Protein AF-A0A3S4DD23-F1 (afdb_monomer_lite)

InterPro domains:
  IPR008430 Cytotoxic necrotizing factor, Rho-activating domain [PF05785] (48-162)
  IPR008430 Cytotoxic necrotizing factor, Rho-activating domain [cd16834] (82-165)
  IPR011324 Cytotoxic necrotizing factor-like, catalytic [SSF64438] (2-166)
  IPR037040 Cytotoxic necrotizing factor, Rho-activating domain superfamily [G3DSA:3.60.100.10] (1-182)

Radius of gyration: 16.84 Å; chains: 1; bounding box: 38×51×38 Å

Organism: Serratia odorifera (NCBI:txid618)

Secondary structure (DSSP, 8-state):
-----GGGTTS--EE-S---SEEEEEEEEEEESSS-EEEEEEEEE--TTEEEEEGGG-EES---TTSSSSTTGGG----TT-EEEEEPPBTTEEEEEEEEGGG-BTTB-EEEE--S-SS-EEEEEEETTEEEEEEEE--TT--SS--TTTHHHHHHHHHHHHHHT------PPPSGGGGT--

Structure (mmCIF, N/CA/C/O backbone):
data_AF-A0A3S4DD23-F1
#
_entry.id   AF-A0A3S4DD23-F1
#
loop_
_atom_site.group_PDB
_atom_site.id
_atom_site.type_symbol
_atom_site.label_atom_id
_atom_site.label_alt_id
_atom_site.label_comp_id
_atom_site.label_asym_id
_atom_site.label_entity_id
_atom_site.label_seq_id
_atom_site.pdbx_PDB_ins_code
_atom_site.Cartn_x
_atom_site.Cartn_y
_atom_site.Cartn_z
_atom_site.occupancy
_atom_site.B_iso_or_equiv
_atom_site.auth_seq_id
_atom_site.auth_comp_id
_atom_site.auth_asym_id
_atom_site.auth_atom_id
_atom_site.pdbx_PDB_model_num
ATOM 1 N N . MET A 1 1 ? -17.496 1.274 13.724 1.00 62.09 1 MET A N 1
ATOM 2 C CA . MET A 1 1 ? -17.554 1.842 12.353 1.00 62.09 1 MET A CA 1
ATOM 3 C C . MET A 1 1 ? -18.282 0.855 11.444 1.00 62.09 1 MET A C 1
ATOM 5 O O . MET A 1 1 ? -18.194 -0.333 11.705 1.00 62.09 1 MET A O 1
ATOM 9 N N . SER A 1 2 ? -19.030 1.317 10.438 1.00 74.88 2 SER A N 1
ATOM 10 C CA . SER A 1 2 ? -19.977 0.500 9.647 1.00 74.88 2 SER A CA 1
ATOM 11 C C . SER A 1 2 ? -19.381 -0.222 8.425 1.00 74.88 2 SER A C 1
ATOM 13 O O . SER A 1 2 ? -20.129 -0.818 7.660 1.00 74.88 2 SER A O 1
ATOM 15 N N . GLY A 1 3 ? -18.061 -0.157 8.204 1.00 79.25 3 GLY A N 1
ATOM 16 C CA . GLY A 1 3 ? -17.410 -0.747 7.020 1.00 79.25 3 GLY A CA 1
ATOM 17 C C . GLY A 1 3 ? -17.719 -0.032 5.695 1.00 79.25 3 GLY A C 1
ATOM 18 O O . GLY A 1 3 ? -17.420 -0.552 4.627 1.00 79.25 3 GLY A O 1
ATOM 19 N N . ILE A 1 4 ? -18.327 1.157 5.748 1.00 86.62 4 ILE A N 1
ATOM 20 C CA . ILE A 1 4 ? -18.733 1.922 4.566 1.00 86.62 4 ILE A CA 1
ATOM 21 C C . ILE A 1 4 ? -17.561 2.782 4.069 1.00 86.62 4 ILE A C 1
ATOM 23 O O . ILE A 1 4 ? -17.009 3.576 4.828 1.00 86.6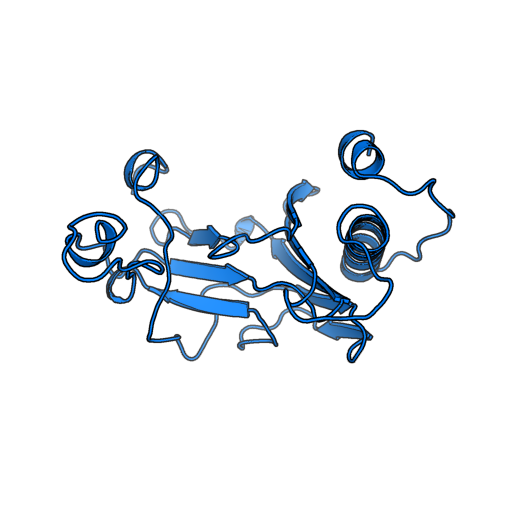2 4 ILE A O 1
ATOM 27 N N . VAL A 1 5 ? -17.228 2.669 2.779 1.00 87.75 5 VAL A N 1
ATOM 28 C CA . VAL A 1 5 ? -16.114 3.402 2.134 1.00 87.75 5 VAL A CA 1
ATOM 29 C C . VAL A 1 5 ? -16.510 4.754 1.531 1.00 87.75 5 VAL A C 1
ATOM 31 O O . VAL A 1 5 ? -15.648 5.527 1.119 1.00 87.75 5 VAL A O 1
ATOM 34 N N . THR A 1 6 ? -17.806 5.081 1.501 1.00 88.88 6 THR A N 1
ATOM 35 C CA . THR A 1 6 ? -18.318 6.343 0.937 1.00 88.88 6 THR A CA 1
ATOM 36 C C . THR A 1 6 ? -17.683 7.620 1.498 1.00 88.88 6 THR A C 1
ATOM 38 O O . THR A 1 6 ? -17.567 8.565 0.716 1.00 88.88 6 THR A O 1
ATOM 41 N N . PRO A 1 7 ? -17.197 7.692 2.759 1.00 87.50 7 PRO A N 1
ATOM 42 C CA . PRO A 1 7 ? -16.491 8.879 3.246 1.00 87.50 7 PRO A CA 1
ATOM 43 C C . PRO A 1 7 ? -15.221 9.242 2.461 1.00 87.50 7 PRO A C 1
ATOM 45 O O . PRO A 1 7 ? -14.780 10.385 2.548 1.00 87.50 7 PRO A O 1
ATOM 48 N N . PHE A 1 8 ? -14.651 8.308 1.690 1.00 89.38 8 PHE A N 1
ATOM 49 C CA . PHE A 1 8 ? -13.417 8.510 0.922 1.00 89.38 8 PHE A CA 1
ATOM 50 C C . PHE A 1 8 ? -13.655 8.744 -0.582 1.00 89.38 8 PHE A C 1
ATOM 52 O O . PHE A 1 8 ? -12.769 9.224 -1.287 1.00 89.38 8 PHE A O 1
ATOM 59 N N . ILE A 1 9 ? -14.852 8.445 -1.100 1.00 90.81 9 ILE A N 1
ATOM 60 C CA . ILE A 1 9 ? -15.133 8.509 -2.543 1.00 90.81 9 ILE A CA 1
ATOM 61 C C . ILE A 1 9 ? -15.192 9.967 -3.021 1.00 90.81 9 ILE A C 1
ATOM 63 O O . ILE A 1 9 ? -15.984 10.773 -2.527 1.00 90.81 9 ILE A O 1
ATOM 67 N N . GLY A 1 10 ? -14.369 10.294 -4.024 1.00 89.50 10 GLY A N 1
ATOM 68 C CA . GLY A 1 10 ? -14.331 11.621 -4.649 1.00 89.50 10 GLY A CA 1
ATOM 69 C C . GLY A 1 10 ? -13.767 12.721 -3.746 1.00 89.50 10 GLY A C 1
ATOM 70 O O . GLY A 1 10 ? -14.091 13.893 -3.941 1.00 89.50 10 GLY A O 1
ATOM 71 N N . LYS A 1 11 ? -12.984 12.353 -2.723 1.00 91.25 11 LYS A N 1
ATOM 72 C CA . LYS A 1 11 ? -12.460 13.278 -1.705 1.00 91.25 11 LYS A CA 1
ATOM 73 C C . LYS A 1 11 ? -10.983 13.642 -1.863 1.00 91.25 11 LYS A C 1
ATOM 75 O O . LYS A 1 11 ? -10.500 14.500 -1.136 1.00 91.25 11 LYS A O 1
ATOM 80 N N . GLY A 1 12 ? -10.322 13.090 -2.874 1.00 90.50 12 GLY A N 1
ATOM 81 C CA . GLY A 1 12 ? -8.905 13.322 -3.133 1.00 90.50 12 GLY A CA 1
ATOM 82 C C . GLY A 1 12 ? -8.030 12.243 -2.506 1.00 90.50 12 GLY A C 1
ATOM 83 O O . GLY A 1 12 ? -8.501 11.144 -2.212 1.00 90.50 12 GLY A O 1
ATOM 84 N N . ILE A 1 13 ? -6.744 12.556 -2.375 1.00 91.38 13 ILE A N 1
ATOM 85 C CA . ILE A 1 13 ? -5.709 11.618 -1.939 1.00 91.38 13 ILE A CA 1
ATOM 86 C C . ILE A 1 13 ? -5.376 11.882 -0.470 1.00 91.38 13 ILE A C 1
ATOM 88 O O . ILE A 1 13 ? -5.167 13.029 -0.064 1.00 91.38 13 ILE A O 1
ATOM 92 N N . ILE A 1 14 ? -5.311 10.800 0.301 1.00 92.06 14 ILE A N 1
ATOM 93 C CA . ILE A 1 14 ? -4.900 10.797 1.706 1.00 92.06 14 ILE A CA 1
ATOM 94 C C . ILE A 1 14 ? -3.376 10.687 1.793 1.00 92.06 14 ILE A C 1
ATOM 96 O O . ILE A 1 14 ? -2.764 9.943 1.026 1.00 92.06 14 ILE A O 1
ATOM 100 N N . SER A 1 15 ? -2.800 11.418 2.741 1.00 90.81 15 SER A N 1
ATOM 101 C CA . SER A 1 15 ? -1.406 11.334 3.180 1.00 90.81 15 SER A CA 1
ATOM 102 C C . SER A 1 15 ? -1.350 11.499 4.703 1.00 90.81 15 SER A C 1
ATOM 104 O O . SER A 1 15 ? -2.381 11.700 5.359 1.00 90.81 15 SER A O 1
ATOM 106 N N . SER A 1 16 ? -0.144 11.453 5.262 1.00 90.38 16 SER A N 1
ATOM 107 C CA . SER A 1 16 ? 0.138 11.932 6.609 1.00 90.38 16 SER A CA 1
ATOM 108 C C . SER A 1 16 ? 1.545 12.516 6.735 1.00 90.38 16 SER A C 1
ATOM 110 O O . SER A 1 16 ? 2.511 11.934 6.246 1.00 90.38 16 SER A O 1
ATOM 112 N N . ALA A 1 17 ? 1.675 13.614 7.482 1.00 80.94 17 ALA A N 1
ATOM 113 C CA . ALA A 1 17 ? 2.962 14.170 7.893 1.00 80.94 17 ALA A CA 1
ATOM 114 C C . ALA A 1 17 ? 3.600 13.392 9.060 1.00 80.94 17 ALA A C 1
ATOM 116 O O . ALA A 1 17 ? 4.788 13.558 9.345 1.00 80.94 17 ALA A O 1
ATOM 117 N N . CYS A 1 18 ? 2.819 12.554 9.750 1.00 80.94 18 CYS A N 1
ATOM 118 C CA . CYS A 1 18 ? 3.237 11.829 10.943 1.00 80.94 18 CYS A CA 1
ATOM 119 C C . CYS A 1 18 ? 3.035 10.330 10.746 1.00 80.94 18 CYS A C 1
ATOM 121 O O . CYS A 1 18 ? 1.951 9.879 10.397 1.00 80.94 18 CYS A O 1
ATOM 123 N N . THR A 1 19 ? 4.062 9.543 11.048 1.00 84.75 19 THR A N 1
ATOM 124 C CA . THR A 1 19 ? 3.960 8.083 11.066 1.00 84.75 19 THR A CA 1
ATOM 125 C C . THR A 1 19 ? 3.975 7.573 12.500 1.00 84.75 19 THR A C 1
ATOM 127 O O . THR A 1 19 ? 4.650 8.120 13.379 1.00 84.75 19 THR A O 1
ATOM 130 N N . ASN A 1 20 ? 3.198 6.525 12.753 1.00 85.94 20 ASN A N 1
ATOM 131 C CA . ASN A 1 20 ? 3.269 5.774 13.994 1.00 85.94 20 ASN A CA 1
ATOM 132 C C . ASN A 1 20 ? 4.619 5.048 14.079 1.00 85.94 20 ASN A C 1
ATOM 134 O O . ASN A 1 20 ? 5.292 4.812 13.080 1.00 85.94 20 ASN A O 1
ATOM 138 N N . LYS A 1 21 ? 5.020 4.671 15.296 1.00 79.56 21 LYS A N 1
ATOM 139 C CA . LYS A 1 21 ? 6.255 3.897 15.505 1.00 79.56 21 LYS A CA 1
ATOM 140 C C . LYS A 1 21 ? 6.111 2.427 15.107 1.00 79.56 21 LYS A C 1
ATOM 142 O O . LYS A 1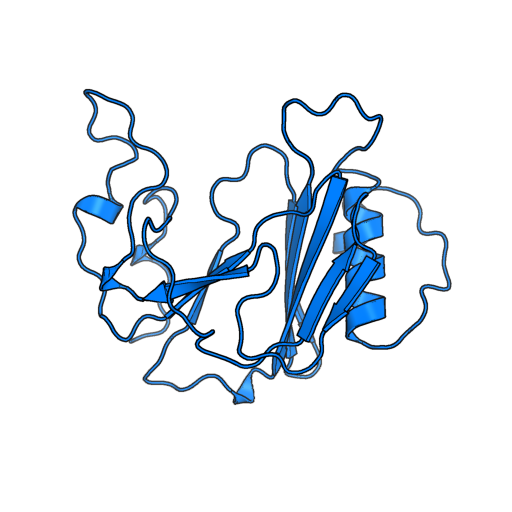 21 ? 7.105 1.789 14.778 1.00 79.56 21 LYS A O 1
ATOM 147 N N . GLU A 1 22 ? 4.893 1.902 15.170 1.00 85.56 22 GLU A N 1
ATOM 148 C CA . GLU A 1 22 ? 4.579 0.493 14.952 1.00 85.56 22 GLU A CA 1
ATOM 149 C C . GLU A 1 22 ? 3.371 0.352 14.031 1.00 85.56 22 GLU A C 1
ATOM 151 O O . GLU A 1 22 ? 2.472 1.198 14.024 1.00 85.56 22 GLU A O 1
ATOM 156 N N . SER A 1 23 ? 3.345 -0.755 13.292 1.00 90.31 23 SER A N 1
ATOM 157 C CA . SER A 1 23 ? 2.222 -1.121 12.441 1.00 90.31 23 SER A CA 1
ATOM 158 C C . SER A 1 23 ? 1.021 -1.589 13.277 1.00 90.31 23 SER A C 1
ATOM 160 O O . SER A 1 23 ? 1.199 -2.327 14.249 1.00 90.31 23 SER A O 1
ATOM 162 N N . PRO A 1 24 ? -0.224 -1.259 12.878 1.00 92.75 24 PRO A N 1
ATOM 163 C CA . PRO A 1 24 ? -1.438 -1.710 13.568 1.00 92.75 24 PRO A CA 1
ATOM 164 C C . PRO A 1 24 ? -1.684 -3.228 13.468 1.00 92.75 24 PRO A C 1
ATOM 166 O O . PRO A 1 24 ? -2.532 -3.766 14.183 1.00 92.75 24 PRO A O 1
ATOM 169 N N . ILE A 1 25 ? -0.970 -3.919 12.575 1.00 94.44 25 ILE A N 1
ATOM 170 C CA . ILE A 1 25 ? -1.044 -5.367 12.338 1.00 94.44 25 ILE A CA 1
ATOM 171 C C . ILE A 1 25 ? 0.350 -5.947 12.087 1.00 94.44 25 ILE A C 1
ATOM 173 O O . ILE A 1 25 ? 1.257 -5.231 11.656 1.00 94.44 25 ILE A O 1
ATOM 177 N N . LYS A 1 26 ? 0.508 -7.260 12.287 1.00 96.00 26 LYS A N 1
ATOM 178 C CA . LYS A 1 26 ? 1.687 -7.977 11.794 1.00 96.00 26 LYS A CA 1
ATOM 179 C C . LYS A 1 26 ? 1.503 -8.348 10.329 1.00 96.00 26 LYS A C 1
ATOM 181 O O . LYS A 1 26 ? 0.413 -8.776 9.934 1.00 96.00 26 LYS A O 1
ATOM 186 N N . TYR A 1 27 ? 2.565 -8.230 9.545 1.00 96.88 27 TYR A N 1
ATOM 187 C CA . TYR A 1 27 ? 2.539 -8.529 8.117 1.00 96.88 27 TYR A CA 1
ATOM 188 C C . TYR A 1 27 ? 3.851 -9.160 7.647 1.00 96.88 27 TYR A C 1
ATOM 190 O O . TYR A 1 27 ? 4.921 -8.925 8.204 1.00 96.88 27 TYR A O 1
ATOM 198 N N . ASP A 1 28 ? 3.757 -9.978 6.607 1.00 97.62 28 ASP A N 1
ATOM 199 C CA . ASP A 1 28 ? 4.894 -10.293 5.756 1.00 97.62 28 ASP A CA 1
ATOM 200 C C . ASP A 1 28 ? 5.116 -9.112 4.810 1.00 97.62 28 ASP A C 1
ATOM 202 O O . ASP A 1 28 ? 4.156 -8.573 4.253 1.00 97.62 28 ASP A O 1
ATOM 206 N N . HIS A 1 29 ? 6.371 -8.745 4.597 1.00 97.88 29 HIS A N 1
ATOM 207 C CA . HIS A 1 29 ? 6.791 -7.676 3.701 1.00 97.88 29 HIS A CA 1
ATOM 208 C C . HIS A 1 29 ? 7.690 -8.251 2.611 1.00 97.88 29 HIS A C 1
ATOM 210 O O . HIS A 1 29 ? 8.553 -9.082 2.890 1.00 97.88 29 HIS A O 1
ATOM 216 N N . VAL A 1 30 ? 7.509 -7.808 1.374 1.00 97.75 30 VAL A N 1
ATOM 217 C CA . VAL A 1 30 ? 8.391 -8.135 0.256 1.00 97.75 30 VAL A CA 1
ATOM 218 C C . VAL A 1 30 ? 8.760 -6.861 -0.480 1.00 97.75 30 VAL A C 1
ATOM 220 O O . VAL A 1 30 ? 7.902 -6.029 -0.766 1.00 97.75 30 VAL A O 1
ATOM 223 N N . ILE A 1 31 ? 10.031 -6.749 -0.836 1.00 97.69 31 ILE A N 1
ATOM 224 C CA . ILE A 1 31 ? 10.523 -5.716 -1.735 1.00 97.69 31 ILE A CA 1
ATOM 225 C C . ILE A 1 31 ? 11.357 -6.387 -2.820 1.00 97.69 31 ILE A C 1
ATOM 227 O O . ILE A 1 31 ? 12.249 -7.188 -2.535 1.00 97.69 31 ILE A O 1
ATOM 231 N N . ILE A 1 32 ? 11.005 -6.098 -4.069 1.00 96.56 32 ILE A N 1
ATOM 232 C CA . ILE A 1 32 ? 11.756 -6.517 -5.251 1.00 96.56 32 ILE A CA 1
ATOM 233 C C . ILE A 1 32 ? 11.887 -5.285 -6.129 1.00 96.56 32 ILE A C 1
ATOM 235 O O . ILE A 1 32 ? 10.958 -4.931 -6.860 1.00 96.56 32 ILE A O 1
ATOM 239 N N . ASP A 1 33 ? 13.025 -4.618 -6.042 1.00 95.00 33 ASP A N 1
ATOM 240 C CA . ASP A 1 33 ? 13.351 -3.460 -6.857 1.00 95.00 33 ASP A CA 1
ATOM 241 C C . ASP A 1 33 ? 14.828 -3.466 -7.263 1.00 95.00 33 ASP A C 1
ATOM 243 O O . ASP A 1 33 ? 15.529 -4.468 -7.115 1.00 95.00 33 ASP A O 1
ATOM 247 N N . LYS A 1 34 ? 15.304 -2.372 -7.859 1.00 91.75 34 LYS A N 1
ATOM 248 C CA . LYS A 1 34 ? 16.677 -2.317 -8.375 1.00 91.75 34 LYS A CA 1
ATOM 249 C C . LYS A 1 34 ? 17.758 -2.351 -7.278 1.00 91.75 34 LYS A C 1
ATOM 251 O O . LYS A 1 34 ? 18.922 -2.574 -7.597 1.00 91.75 34 LYS A O 1
ATOM 256 N N . GLU A 1 35 ? 17.397 -2.062 -6.028 1.00 93.12 35 GLU A N 1
ATOM 257 C CA . GLU A 1 35 ? 18.301 -1.949 -4.874 1.00 93.12 35 GLU A CA 1
ATOM 258 C C . GLU A 1 35 ? 18.093 -3.087 -3.863 1.00 93.12 35 GLU A C 1
ATOM 260 O O . GLU A 1 35 ? 19.021 -3.440 -3.135 1.00 93.12 35 GLU A O 1
ATOM 265 N N . HIS A 1 36 ? 16.904 -3.688 -3.838 1.00 95.00 36 HIS A N 1
ATOM 266 C CA . HIS A 1 36 ? 16.490 -4.641 -2.820 1.00 95.00 36 HIS A CA 1
ATOM 267 C C . HIS A 1 36 ? 15.836 -5.873 -3.437 1.00 95.00 36 HIS A C 1
ATOM 269 O O . HIS A 1 36 ? 15.019 -5.785 -4.351 1.00 95.00 36 HIS A O 1
ATOM 275 N N . ASP A 1 37 ? 16.140 -7.035 -2.862 1.00 96.19 37 ASP A N 1
ATOM 276 C CA . ASP A 1 37 ? 15.443 -8.274 -3.180 1.00 96.19 37 ASP A CA 1
ATOM 277 C C . ASP A 1 37 ? 15.268 -9.136 -1.924 1.00 96.19 37 ASP A C 1
ATOM 279 O O . ASP A 1 37 ? 16.061 -10.038 -1.642 1.00 96.19 37 ASP A O 1
ATOM 283 N N . SER A 1 38 ? 14.253 -8.831 -1.115 1.00 95.38 38 SER A N 1
ATOM 284 C CA . SER A 1 38 ? 14.105 -9.421 0.218 1.00 95.38 38 SER A CA 1
ATOM 285 C C . SER A 1 38 ? 12.655 -9.676 0.621 1.00 95.38 38 SER A C 1
ATOM 287 O O . SER A 1 38 ? 11.699 -9.159 0.040 1.00 95.38 38 SER A O 1
ATOM 289 N N . VAL A 1 39 ? 12.504 -10.538 1.628 1.00 96.38 39 VAL A N 1
ATOM 290 C CA . VAL A 1 39 ? 11.233 -10.822 2.290 1.00 96.38 39 VAL A CA 1
ATOM 291 C C . VAL A 1 39 ? 11.452 -10.820 3.803 1.00 96.38 39 VAL A C 1
ATOM 293 O O . VAL A 1 39 ? 12.313 -11.546 4.302 1.00 96.38 39 VAL A O 1
ATOM 296 N N . SER A 1 40 ? 10.666 -10.025 4.523 1.00 95.81 40 SER A N 1
ATOM 297 C CA . SER A 1 40 ? 10.569 -10.045 5.987 1.00 95.81 40 SER A CA 1
ATOM 298 C C . SER A 1 40 ? 9.274 -10.749 6.382 1.00 95.81 40 SER A C 1
ATOM 300 O O . SER A 1 40 ? 8.249 -10.595 5.717 1.00 95.81 40 SER A O 1
ATOM 302 N N . ARG A 1 41 ? 9.303 -11.546 7.452 1.00 95.12 41 ARG A N 1
ATOM 303 C CA . ARG A 1 41 ? 8.151 -12.339 7.907 1.00 95.12 41 ARG A CA 1
ATOM 304 C C . ARG A 1 41 ? 7.634 -11.838 9.240 1.00 95.12 41 ARG A C 1
ATOM 306 O O . ARG A 1 41 ? 8.436 -11.538 10.119 1.00 95.12 41 ARG A O 1
ATOM 313 N N . GLU A 1 42 ? 6.310 -11.791 9.372 1.00 92.00 42 GLU A N 1
ATOM 314 C CA . GLU A 1 42 ? 5.602 -11.450 10.615 1.00 92.00 42 GLU A CA 1
ATOM 315 C C . GLU A 1 42 ? 6.122 -10.188 11.337 1.00 92.00 42 GLU A C 1
ATOM 317 O O . GLU A 1 42 ? 6.141 -10.119 12.571 1.00 92.00 42 GLU A O 1
ATOM 322 N N . THR A 1 43 ? 6.535 -9.172 10.578 1.00 90.75 43 THR A N 1
ATOM 323 C CA . THR A 1 43 ? 7.047 -7.921 11.139 1.00 90.75 43 THR A CA 1
ATOM 324 C C . THR A 1 43 ? 5.915 -7.076 11.728 1.00 90.75 43 THR A C 1
ATOM 326 O O . THR A 1 43 ? 4.791 -7.062 11.220 1.00 90.75 43 THR A O 1
ATOM 329 N N . SER A 1 44 ? 6.207 -6.374 12.822 1.00 85.62 44 SER A N 1
ATOM 330 C CA . SER A 1 44 ? 5.342 -5.342 13.417 1.00 85.62 44 SER A CA 1
ATOM 331 C C . SER A 1 44 ? 5.952 -3.941 13.336 1.00 85.62 44 SER A C 1
ATOM 333 O O . SER A 1 44 ? 5.309 -2.966 13.727 1.00 85.62 44 SER A O 1
ATOM 335 N N . VAL A 1 45 ? 7.188 -3.833 12.845 1.00 87.19 45 VAL A N 1
ATOM 336 C CA . VAL A 1 45 ? 7.878 -2.556 12.652 1.00 87.19 45 VAL A CA 1
ATOM 337 C C . VAL A 1 45 ? 7.665 -2.046 11.230 1.00 87.19 45 VAL A C 1
ATOM 339 O O . VAL A 1 45 ? 7.241 -2.786 10.339 1.00 87.19 45 VAL A O 1
ATOM 342 N N . HIS A 1 46 ? 7.927 -0.760 11.026 1.00 84.69 46 HIS A N 1
ATOM 343 C CA . HIS A 1 46 ? 7.879 -0.159 9.701 1.00 84.69 46 HIS A CA 1
ATOM 344 C C . HIS A 1 46 ? 9.019 -0.675 8.830 1.00 84.69 46 HIS A C 1
ATOM 346 O O . HIS A 1 46 ? 10.190 -0.428 9.113 1.00 84.69 46 HIS A O 1
ATOM 352 N N . GLU A 1 47 ? 8.649 -1.396 7.777 1.00 91.94 47 GLU A N 1
ATOM 353 C CA . GLU A 1 47 ? 9.550 -1.787 6.702 1.00 91.94 47 GLU A CA 1
ATOM 354 C C . GLU A 1 47 ? 9.596 -0.697 5.627 1.00 91.94 47 GLU A C 1
ATOM 356 O O . GLU A 1 47 ? 8.753 0.205 5.575 1.00 91.94 47 GLU A O 1
ATOM 361 N N . HIS A 1 48 ? 10.607 -0.769 4.764 1.00 92.06 48 HIS A N 1
ATOM 362 C CA . HIS A 1 48 ? 10.799 0.204 3.694 1.00 92.06 48 HIS A CA 1
ATOM 363 C C . HIS A 1 48 ? 9.527 0.384 2.847 1.00 92.06 48 HIS A C 1
ATOM 365 O O . HIS A 1 48 ? 8.965 -0.582 2.343 1.00 92.06 48 HIS A O 1
ATOM 371 N N . GLY A 1 49 ? 9.086 1.635 2.681 1.00 93.19 49 GLY A N 1
ATOM 372 C CA . GLY A 1 49 ? 7.911 1.985 1.879 1.00 93.19 49 GLY A CA 1
ATOM 373 C C . GLY A 1 49 ? 6.567 1.516 2.446 1.00 93.19 49 GLY A C 1
ATOM 374 O O . GLY A 1 49 ? 5.575 1.551 1.721 1.00 93.19 49 GLY A O 1
ATOM 375 N N . VAL A 1 50 ? 6.507 1.110 3.720 1.00 95.06 50 VAL A N 1
ATOM 376 C CA . VAL A 1 50 ? 5.254 0.826 4.434 1.00 95.06 50 VAL A CA 1
ATOM 377 C C . VAL A 1 50 ? 5.115 1.777 5.616 1.00 95.06 50 VAL A C 1
ATOM 379 O O . VAL A 1 50 ? 5.826 1.674 6.618 1.00 95.06 50 VAL A O 1
ATOM 382 N N . TYR A 1 51 ? 4.146 2.679 5.531 1.00 94.69 51 TYR A N 1
ATOM 383 C CA . TYR A 1 51 ? 3.869 3.680 6.556 1.00 94.69 51 TYR A CA 1
ATOM 384 C C . TYR A 1 51 ? 2.552 3.361 7.250 1.00 94.69 51 TYR A C 1
ATOM 386 O O . TYR A 1 51 ? 1.634 2.828 6.631 1.00 94.69 51 TYR A O 1
ATOM 394 N N . SER A 1 52 ? 2.437 3.688 8.535 1.00 94.88 52 SER A N 1
ATOM 395 C CA . SER A 1 52 ? 1.148 3.631 9.220 1.00 94.88 52 SER A CA 1
ATOM 396 C C . SER A 1 52 ? 0.911 4.861 10.063 1.00 94.88 52 SER A C 1
ATOM 398 O O . SER A 1 52 ? 1.852 5.496 10.536 1.00 94.88 52 SER A O 1
ATOM 400 N N . TYR A 1 53 ? -0.357 5.193 10.230 1.00 95.00 53 TYR A N 1
ATOM 401 C CA . TYR A 1 53 ? -0.820 6.320 11.022 1.00 95.00 53 TYR A CA 1
ATOM 402 C C . TYR A 1 53 ? -2.271 6.091 11.434 1.00 95.00 53 TYR A C 1
ATOM 404 O O . TYR A 1 53 ? -2.909 5.114 11.030 1.00 95.00 53 TYR A O 1
ATOM 412 N N . ASN A 1 54 ? -2.783 6.961 12.297 1.00 94.25 54 ASN A N 1
ATOM 413 C CA . ASN A 1 54 ? -4.171 6.910 12.733 1.00 94.25 54 ASN A CA 1
ATOM 414 C C . ASN A 1 54 ? -5.014 8.008 12.066 1.00 94.25 54 ASN A C 1
ATOM 416 O O . ASN A 1 54 ? -4.494 8.902 11.396 1.00 94.25 54 ASN A O 1
ATOM 420 N N . GLY A 1 55 ? -6.329 7.955 12.277 1.00 93.50 55 GLY A N 1
ATOM 421 C CA . GLY A 1 55 ? -7.269 8.899 11.682 1.00 93.50 55 GLY A CA 1
ATOM 422 C C . GLY A 1 55 ? -6.999 10.365 12.035 1.00 93.50 55 GLY A C 1
ATOM 423 O O . GLY A 1 55 ? -7.238 11.239 11.206 1.00 93.50 55 GLY A O 1
ATOM 424 N N . LEU A 1 56 ? -6.445 10.657 13.216 1.00 93.06 56 LEU A N 1
ATOM 425 C CA . LEU A 1 56 ? -6.128 12.036 13.611 1.00 93.06 56 LEU A CA 1
ATOM 426 C C . LEU A 1 56 ? -4.997 12.642 12.775 1.00 93.06 56 LEU A C 1
ATOM 428 O O . LEU A 1 56 ? -4.864 13.860 12.729 1.00 93.06 56 LEU A O 1
ATOM 432 N N . SER A 1 57 ? -4.176 11.805 12.139 1.00 94.00 57 SER A N 1
ATOM 433 C CA . SER A 1 57 ? -3.043 12.230 11.315 1.00 94.00 57 SER A CA 1
ATOM 434 C C . SER A 1 57 ? -3.352 12.235 9.814 1.00 94.00 57 SER A C 1
ATOM 436 O O . SER A 1 57 ? -2.454 12.515 9.025 1.00 94.00 57 SER A O 1
ATOM 438 N N . ILE A 1 58 ? -4.589 11.927 9.406 1.00 93.94 58 ILE A N 1
ATOM 439 C CA . ILE A 1 58 ? -4.996 11.971 7.997 1.00 93.94 58 ILE A CA 1
ATOM 440 C C . ILE A 1 58 ? -5.002 13.419 7.503 1.00 93.94 58 ILE A C 1
ATOM 442 O O . ILE A 1 58 ? -5.717 14.269 8.033 1.00 93.94 58 ILE A O 1
ATOM 446 N N . GLU A 1 59 ? -4.278 13.659 6.417 1.00 92.56 59 GLU A N 1
ATOM 447 C CA . GLU A 1 59 ? -4.234 14.937 5.715 1.00 92.56 59 GLU A CA 1
ATOM 448 C C . GLU A 1 59 ? -4.410 14.744 4.202 1.00 92.56 59 GLU A C 1
ATOM 450 O O . GLU A 1 59 ? -4.507 13.628 3.686 1.00 92.56 59 GLU A O 1
ATOM 455 N N . SER A 1 60 ? -4.502 15.856 3.477 1.00 91.62 60 SER A N 1
ATOM 456 C CA . SER A 1 60 ? -4.587 15.855 2.014 1.00 91.62 60 SER A CA 1
ATOM 457 C C . SER A 1 60 ? -3.194 15.835 1.395 1.00 91.62 60 SER A C 1
ATOM 459 O O . SER A 1 60 ? -2.396 16.722 1.689 1.00 91.62 60 SER A O 1
ATOM 461 N N . ALA A 1 61 ? -2.928 14.889 0.491 1.00 87.88 61 ALA A N 1
ATOM 462 C CA . ALA A 1 61 ? -1.647 14.817 -0.223 1.00 87.88 61 ALA A CA 1
ATOM 463 C C . ALA A 1 61 ? -1.463 15.964 -1.232 1.00 87.88 61 ALA A C 1
ATOM 465 O O . ALA A 1 61 ? -0.348 16.405 -1.499 1.00 87.88 61 ALA A O 1
ATOM 466 N N . GLU A 1 62 ? -2.565 16.451 -1.804 1.00 77.62 62 GLU A N 1
ATOM 467 C CA . GLU A 1 62 ? -2.558 17.516 -2.801 1.00 77.62 62 GLU A CA 1
ATOM 468 C C . GLU A 1 62 ? -3.175 18.784 -2.216 1.00 77.62 62 GLU A C 1
ATOM 470 O O . GLU A 1 62 ? -4.359 18.829 -1.876 1.00 77.62 62 GLU A O 1
ATOM 475 N N . ILE A 1 63 ? -2.375 19.845 -2.135 1.00 69.75 63 ILE A N 1
ATOM 476 C CA . ILE A 1 63 ? -2.858 21.195 -1.853 1.00 69.75 63 ILE A CA 1
ATOM 477 C C . ILE A 1 63 ? -2.483 22.053 -3.050 1.00 69.75 63 ILE A C 1
ATOM 479 O O . ILE A 1 63 ? -1.305 22.302 -3.290 1.00 69.75 63 ILE A O 1
ATOM 483 N N . ILE A 1 64 ? -3.482 22.520 -3.797 1.00 69.44 64 ILE A N 1
ATOM 484 C CA . ILE A 1 64 ? -3.269 23.515 -4.850 1.00 69.44 64 ILE A CA 1
ATOM 485 C C . ILE A 1 64 ? -3.359 24.898 -4.189 1.00 69.44 64 ILE A C 1
ATOM 487 O O . ILE A 1 64 ? -4.462 25.294 -3.782 1.00 69.44 64 ILE A O 1
ATOM 491 N N . PRO A 1 65 ? -2.244 25.648 -4.062 1.00 68.00 65 PRO A N 1
ATOM 492 C CA . PRO A 1 65 ? -2.244 26.944 -3.392 1.00 68.00 65 PRO A CA 1
ATOM 493 C C . PRO A 1 65 ? -3.284 27.889 -4.001 1.00 68.00 65 PRO A C 1
ATOM 495 O O . PRO A 1 65 ? -3.384 28.024 -5.217 1.00 68.00 65 PRO A O 1
ATOM 498 N N . GLY A 1 66 ? -4.078 28.539 -3.148 1.00 67.44 66 GLY A N 1
ATOM 499 C CA . GLY A 1 66 ? -5.124 29.472 -3.580 1.00 67.44 66 GLY A CA 1
ATOM 500 C C . GLY A 1 66 ? -6.448 28.830 -4.015 1.00 67.44 66 GLY A C 1
ATOM 501 O O . GLY A 1 66 ? -7.373 29.567 -4.350 1.00 67.44 66 GLY A O 1
ATOM 502 N N . THR A 1 67 ? -6.596 27.498 -3.966 1.00 66.56 67 THR A N 1
ATOM 503 C CA . THR A 1 67 ? -7.878 26.824 -4.250 1.00 66.56 67 THR A CA 1
ATOM 504 C C . THR A 1 67 ? -8.307 25.892 -3.108 1.00 66.56 67 THR A C 1
ATOM 506 O O . THR A 1 67 ? -7.466 25.372 -2.375 1.00 66.56 67 THR A O 1
ATOM 509 N N . PRO A 1 68 ? -9.617 25.636 -2.933 1.00 65.00 68 PRO A N 1
ATOM 510 C CA . PRO A 1 68 ? -10.092 24.616 -2.001 1.00 65.00 68 PRO A CA 1
ATOM 511 C C . PRO A 1 68 ? -9.944 23.182 -2.542 1.00 65.00 68 PRO A C 1
ATOM 513 O O . PRO A 1 68 ? -10.307 22.249 -1.825 1.00 65.00 68 PRO A O 1
ATOM 516 N N . MET A 1 69 ? -9.471 22.997 -3.782 1.00 71.12 69 MET A N 1
ATOM 517 C CA . MET A 1 69 ? -9.309 21.678 -4.398 1.00 71.12 69 MET A CA 1
ATOM 518 C C . MET A 1 69 ? -8.170 20.895 -3.744 1.00 71.12 69 MET A C 1
ATOM 520 O O . MET A 1 69 ? -7.197 21.474 -3.267 1.00 71.12 69 MET A O 1
ATOM 524 N N . GLY A 1 70 ? -8.341 19.575 -3.664 1.00 77.94 70 GLY A N 1
ATOM 525 C CA . GLY A 1 70 ? -7.418 18.671 -2.971 1.00 77.94 70 GLY A CA 1
ATOM 526 C C . GLY A 1 70 ? -7.501 18.736 -1.442 1.00 77.94 70 GLY A C 1
ATOM 527 O O . GLY A 1 70 ? -7.250 17.746 -0.783 1.00 77.94 70 GLY A O 1
ATOM 528 N N . ASN A 1 71 ? -7.991 19.833 -0.858 1.00 86.75 71 ASN A N 1
ATOM 529 C CA . ASN A 1 71 ? -7.906 20.124 0.577 1.00 86.75 71 ASN A CA 1
ATOM 530 C C . ASN A 1 71 ? -9.046 19.530 1.446 1.00 86.75 71 ASN A C 1
ATOM 532 O O . ASN A 1 71 ? -9.394 20.099 2.484 1.00 86.75 71 ASN A O 1
ATOM 536 N N . TYR A 1 72 ? -9.724 18.462 1.007 1.00 90.12 72 TYR A N 1
ATOM 537 C CA . TYR A 1 72 ? -10.886 17.928 1.736 1.00 90.12 72 TYR A CA 1
ATOM 538 C C . TYR A 1 72 ? -10.482 17.303 3.071 1.00 90.12 72 TYR A C 1
ATOM 540 O O . TYR A 1 72 ? -11.097 17.609 4.092 1.00 90.12 72 TYR A O 1
ATOM 548 N N . HIS A 1 73 ? -9.452 16.452 3.074 1.00 91.75 73 HIS A N 1
ATOM 549 C CA . HIS A 1 73 ? -9.067 15.672 4.251 1.00 91.75 73 HIS A CA 1
ATOM 550 C C . HIS A 1 73 ? -8.569 16.562 5.396 1.00 91.75 73 HIS A C 1
ATOM 552 O O . HIS A 1 73 ? -8.881 16.277 6.543 1.00 91.75 73 HIS A O 1
ATOM 558 N N . ASN A 1 74 ? -7.962 17.712 5.087 1.00 89.94 74 ASN A N 1
ATOM 559 C CA . ASN A 1 74 ? -7.527 18.700 6.087 1.00 89.94 74 ASN A CA 1
ATOM 560 C C . ASN A 1 74 ? -8.694 19.412 6.795 1.00 89.94 74 ASN A C 1
ATOM 562 O O . ASN A 1 74 ? -8.495 20.100 7.792 1.00 89.94 74 ASN A O 1
ATOM 566 N N . LYS A 1 75 ? -9.915 19.299 6.257 1.00 89.12 75 LYS A N 1
ATOM 567 C CA . LYS A 1 75 ? -11.138 19.899 6.815 1.00 89.12 75 LYS A CA 1
ATOM 568 C C . LYS A 1 75 ? -12.024 18.881 7.528 1.00 89.12 75 LYS A C 1
ATOM 570 O O . LYS A 1 75 ? -13.098 19.249 7.997 1.00 89.12 75 LYS A O 1
ATOM 575 N N . GLN A 1 76 ? -11.623 17.612 7.555 1.00 90.00 76 GLN A N 1
ATOM 576 C CA . GLN A 1 76 ? -12.363 16.544 8.216 1.00 90.00 76 GLN A CA 1
ATOM 577 C C . GLN A 1 76 ? -11.625 16.082 9.466 1.00 90.00 76 GLN A C 1
ATOM 579 O O . GLN A 1 76 ? -10.405 16.160 9.545 1.00 90.00 76 GLN A O 1
ATOM 584 N N . MET A 1 77 ? -12.379 15.550 10.424 1.00 89.12 77 MET A N 1
ATOM 585 C CA . MET A 1 77 ? -11.818 14.798 11.541 1.00 89.12 77 MET A CA 1
ATOM 586 C C . MET A 1 77 ? -12.179 13.330 11.374 1.00 89.12 77 MET A C 1
ATOM 588 O O . MET A 1 77 ? -13.359 12.981 11.284 1.00 89.12 77 MET A O 1
ATOM 592 N N . TYR A 1 78 ? -11.163 12.475 11.353 1.00 91.31 78 TYR A N 1
ATOM 593 C CA . TYR A 1 78 ? -11.341 11.031 11.393 1.00 91.31 78 TYR A CA 1
ATOM 594 C C . TYR A 1 78 ? -11.124 10.535 12.825 1.00 91.31 78 TYR A C 1
ATOM 596 O O . TYR A 1 78 ? -10.371 11.141 13.587 1.00 91.31 78 TYR A O 1
ATOM 604 N N . PRO A 1 79 ? -11.789 9.443 13.226 1.00 91.00 79 PRO A N 1
ATOM 605 C CA . PRO A 1 79 ? -11.622 8.895 14.564 1.00 91.00 79 PRO A CA 1
ATOM 606 C C . PRO A 1 79 ? -10.204 8.346 14.765 1.00 91.00 79 PRO A C 1
ATOM 608 O O . PRO A 1 79 ? -9.665 7.692 13.877 1.00 91.00 79 PRO A O 1
ATOM 611 N N . GLU A 1 80 ? -9.647 8.519 15.965 1.00 91.06 80 GLU A N 1
ATOM 612 C CA . GLU A 1 80 ? -8.339 7.963 16.351 1.00 91.06 80 GLU A CA 1
ATOM 613 C C . GLU A 1 80 ? -8.256 6.445 16.130 1.00 91.06 80 GLU A C 1
ATOM 615 O O . GLU A 1 80 ? -7.230 5.930 15.706 1.00 91.06 80 GLU A O 1
ATOM 620 N N . GLY A 1 81 ? -9.361 5.724 16.337 1.00 91.06 81 GLY A N 1
ATOM 621 C CA . GLY A 1 81 ? -9.422 4.275 16.123 1.00 91.06 81 GLY A CA 1
ATOM 622 C C . GLY A 1 81 ? -9.355 3.823 14.657 1.00 91.06 81 GLY A C 1
ATOM 623 O O . GLY A 1 81 ? -9.325 2.618 14.409 1.00 91.06 81 GLY A O 1
ATOM 624 N N . LEU A 1 82 ? -9.370 4.741 13.682 1.00 92.50 82 LEU A N 1
ATOM 625 C CA . LEU A 1 82 ? -9.105 4.408 12.282 1.00 92.50 82 LEU A CA 1
ATOM 626 C C . LEU A 1 82 ? -7.600 4.232 12.089 1.00 92.50 82 LEU A C 1
ATOM 628 O O . LEU A 1 82 ? -6.855 5.201 12.178 1.00 92.50 82 LEU A O 1
ATOM 632 N N . ASN A 1 83 ? -7.167 3.013 11.786 1.00 94.62 83 ASN A N 1
ATOM 633 C CA . ASN A 1 83 ? -5.778 2.732 11.442 1.00 94.62 83 ASN A CA 1
ATOM 634 C C . ASN A 1 83 ? -5.607 2.825 9.929 1.00 94.62 83 ASN A C 1
ATOM 636 O O . ASN A 1 83 ? -6.483 2.390 9.179 1.00 94.62 83 ASN A O 1
ATOM 640 N N . VAL A 1 84 ? -4.478 3.355 9.480 1.00 95.69 84 VAL A N 1
ATOM 641 C CA . VAL A 1 84 ? -4.152 3.509 8.064 1.00 95.69 84 VAL A CA 1
ATOM 642 C C . VAL A 1 84 ? -2.798 2.871 7.796 1.00 95.69 84 VAL A C 1
ATOM 644 O O . VAL A 1 84 ? -1.872 3.048 8.585 1.00 95.69 84 VAL A O 1
ATOM 647 N N . ILE A 1 85 ? -2.690 2.134 6.693 1.00 96.38 85 ILE A N 1
ATOM 648 C CA . ILE A 1 85 ? -1.422 1.712 6.104 1.00 96.38 85 ILE A CA 1
ATOM 649 C C . ILE A 1 85 ? -1.316 2.315 4.704 1.00 96.38 85 ILE A C 1
ATOM 651 O O . ILE A 1 85 ? -2.185 2.120 3.854 1.00 96.38 85 ILE A O 1
ATOM 655 N N . GLU A 1 86 ? -0.218 3.013 4.463 1.00 95.94 86 GLU A N 1
ATOM 656 C CA . GLU A 1 86 ? 0.169 3.496 3.147 1.00 95.94 86 GLU A CA 1
ATOM 657 C C . GLU A 1 86 ? 1.322 2.645 2.618 1.00 95.94 86 GLU A C 1
ATOM 659 O O . GLU A 1 86 ? 2.284 2.368 3.337 1.00 95.94 86 GLU A O 1
ATOM 664 N N . ILE A 1 87 ? 1.215 2.222 1.361 1.00 95.75 87 ILE A N 1
ATOM 665 C CA . ILE A 1 87 ? 2.224 1.397 0.693 1.00 95.75 87 ILE A CA 1
ATOM 666 C C . ILE A 1 87 ? 2.771 2.196 -0.482 1.00 95.75 87 ILE A C 1
ATOM 668 O O . ILE A 1 87 ? 2.023 2.515 -1.405 1.00 95.75 87 ILE A O 1
ATOM 672 N N . ALA A 1 88 ? 4.063 2.502 -0.467 1.00 95.00 88 ALA A N 1
ATOM 673 C CA . ALA A 1 88 ? 4.771 3.113 -1.586 1.00 95.00 88 ALA A CA 1
ATOM 674 C C . ALA A 1 88 ? 5.143 2.066 -2.647 1.00 95.00 88 ALA A C 1
ATOM 676 O O . ALA A 1 88 ? 5.132 0.866 -2.385 1.00 95.00 88 ALA A O 1
ATOM 677 N N . ASN A 1 89 ? 5.496 2.506 -3.854 1.00 94.44 89 ASN A N 1
ATOM 678 C CA . ASN A 1 89 ? 6.084 1.621 -4.857 1.00 94.44 89 ASN A CA 1
ATOM 679 C C . ASN A 1 89 ? 7.590 1.414 -4.629 1.00 94.44 89 ASN A C 1
ATOM 681 O O . ASN A 1 89 ? 8.267 2.278 -4.077 1.00 94.44 89 ASN A O 1
ATOM 685 N N . GLY A 1 90 ? 8.131 0.306 -5.144 1.00 92.44 90 GLY A N 1
ATOM 686 C CA . GLY A 1 90 ? 9.581 0.089 -5.205 1.00 92.44 90 GLY A CA 1
ATOM 687 C C . GLY A 1 90 ? 10.281 1.006 -6.218 1.00 92.44 90 GLY A C 1
ATOM 688 O O . GLY A 1 90 ? 9.646 1.625 -7.080 1.00 92.44 90 GLY A O 1
ATOM 689 N N . ASN A 1 91 ? 11.610 1.083 -6.155 1.00 93.12 91 ASN A N 1
ATOM 690 C CA . ASN A 1 91 ? 12.421 1.878 -7.080 1.00 93.12 91 ASN A CA 1
ATOM 691 C C . ASN A 1 91 ? 12.734 1.090 -8.369 1.00 93.12 91 ASN A C 1
ATOM 693 O O . ASN A 1 91 ? 13.731 0.370 -8.423 1.00 93.12 91 ASN A O 1
ATOM 697 N N . CYS A 1 92 ? 11.888 1.227 -9.401 1.00 93.69 92 CYS A N 1
ATOM 698 C CA . CYS A 1 92 ? 11.836 0.290 -10.543 1.00 93.69 92 CYS A CA 1
ATOM 699 C C . CYS A 1 92 ? 11.530 -1.128 -10.060 1.00 93.69 92 CYS A C 1
ATOM 701 O O . CYS A 1 92 ? 12.312 -2.060 -10.249 1.00 93.69 92 CYS A O 1
ATOM 703 N N . GLY A 1 93 ? 10.407 -1.271 -9.367 1.00 95.50 93 GLY A N 1
ATOM 704 C CA . GLY A 1 93 ? 10.071 -2.522 -8.716 1.00 95.50 93 GLY A CA 1
ATOM 705 C C . GLY A 1 93 ? 8.760 -2.456 -7.964 1.00 95.50 93 GLY A C 1
ATOM 706 O O . GLY A 1 93 ? 7.912 -1.609 -8.241 1.00 95.50 93 GLY A O 1
ATOM 707 N N . VAL A 1 94 ? 8.602 -3.366 -7.011 1.00 97.69 94 VAL A N 1
ATOM 708 C CA . VAL A 1 94 ? 7.388 -3.562 -6.222 1.00 97.69 94 VAL A CA 1
ATOM 709 C C . VAL A 1 94 ? 7.712 -3.631 -4.738 1.00 97.69 94 VAL A C 1
ATOM 711 O O . VAL A 1 94 ? 8.714 -4.221 -4.330 1.00 97.69 94 VAL A O 1
ATOM 714 N N . ILE A 1 95 ? 6.805 -3.078 -3.945 1.00 98.06 95 ILE A N 1
ATOM 715 C CA . ILE A 1 95 ? 6.684 -3.356 -2.518 1.00 98.06 95 ILE A CA 1
ATOM 716 C C . ILE A 1 95 ? 5.348 -4.055 -2.314 1.00 98.06 95 ILE A C 1
ATOM 718 O O . ILE A 1 95 ? 4.344 -3.701 -2.939 1.00 98.06 95 ILE A O 1
ATOM 722 N N . GLY A 1 96 ? 5.337 -5.082 -1.476 1.00 97.94 96 GLY A N 1
ATOM 723 C CA . GLY A 1 96 ? 4.138 -5.839 -1.175 1.00 97.94 96 GLY A CA 1
ATOM 724 C C . GLY A 1 96 ? 4.035 -6.204 0.292 1.00 97.94 96 GLY A C 1
ATOM 725 O O . GLY A 1 96 ? 5.038 -6.432 0.967 1.00 97.94 96 GLY A O 1
ATOM 726 N N . ILE A 1 97 ? 2.799 -6.306 0.765 1.00 98.00 97 ILE A N 1
ATOM 727 C CA . ILE A 1 97 ? 2.489 -6.824 2.092 1.00 98.00 97 ILE A CA 1
ATOM 728 C C . ILE A 1 97 ? 1.495 -7.975 1.998 1.00 98.00 97 ILE A C 1
ATOM 730 O O . ILE A 1 97 ? 0.647 -8.019 1.102 1.00 98.00 97 ILE A O 1
ATOM 734 N N . ARG A 1 98 ? 1.575 -8.887 2.966 1.00 97.88 98 ARG A N 1
ATOM 735 C CA . ARG A 1 98 ? 0.586 -9.941 3.196 1.00 97.88 98 ARG A CA 1
ATOM 736 C C . ARG A 1 98 ? 0.288 -10.055 4.680 1.00 97.88 98 ARG A C 1
ATOM 738 O O . ARG A 1 98 ? 1.206 -10.109 5.490 1.00 97.88 98 ARG A O 1
ATOM 745 N N . PHE A 1 99 ? -0.981 -10.184 5.043 1.00 97.38 99 PHE A N 1
ATOM 746 C CA . PHE A 1 99 ? -1.362 -10.477 6.424 1.00 97.38 99 PHE A CA 1
ATOM 747 C C . PHE A 1 99 ? -2.639 -11.310 6.499 1.00 97.38 99 PHE A C 1
ATOM 749 O O . PHE A 1 99 ? -3.482 -11.266 5.606 1.00 97.38 99 PHE A O 1
ATOM 756 N N . HIS A 1 100 ? -2.793 -12.066 7.585 1.00 97.00 100 HIS A N 1
ATOM 757 C CA . HIS A 1 100 ? -3.996 -12.861 7.826 1.00 97.00 100 HIS A CA 1
ATOM 758 C C . HIS A 1 100 ? -5.175 -11.975 8.261 1.00 97.00 100 HIS A C 1
ATOM 760 O O . HIS A 1 100 ? -5.051 -11.215 9.228 1.00 97.00 100 HIS A O 1
ATOM 766 N N . LEU A 1 101 ? -6.331 -12.106 7.603 1.00 95.94 101 LEU A N 1
ATOM 767 C CA . LEU A 1 101 ? -7.538 -11.300 7.844 1.00 95.94 101 LEU A CA 1
ATOM 768 C C . LEU A 1 101 ? -8.095 -11.466 9.263 1.00 95.94 101 LEU A C 1
ATOM 770 O O . LEU A 1 101 ? -8.669 -10.528 9.808 1.00 95.94 101 LEU A O 1
ATOM 774 N N . GLY A 1 102 ? -7.857 -12.615 9.903 1.00 95.50 102 GLY A N 1
ATOM 775 C CA . GLY A 1 102 ? -8.225 -12.858 11.305 1.00 95.50 102 GLY A CA 1
ATOM 776 C C . GLY A 1 102 ? -7.562 -11.922 12.330 1.00 95.50 102 GLY A C 1
ATOM 777 O O . GLY A 1 102 ? -7.962 -11.920 13.490 1.00 95.50 102 GLY A O 1
ATOM 778 N N . GLN A 1 103 ? -6.570 -11.114 11.933 1.00 94.62 103 GLN A N 1
ATOM 779 C CA . GLN A 1 103 ? -6.009 -10.059 12.788 1.00 94.62 103 GLN A CA 1
ATOM 780 C C . GLN A 1 103 ? -6.921 -8.826 12.903 1.00 94.62 103 GLN A C 1
ATOM 782 O O . GLN A 1 103 ? -6.775 -8.042 13.844 1.00 94.62 103 GLN A O 1
ATOM 787 N N . LEU A 1 104 ? -7.847 -8.634 11.957 1.00 92.69 104 LEU A N 1
ATOM 788 C CA . LEU A 1 104 ? -8.728 -7.471 11.923 1.00 92.69 104 LEU A CA 1
ATOM 789 C C . LEU A 1 104 ? -9.775 -7.555 13.038 1.00 92.69 104 LEU A C 1
ATOM 791 O O . LEU A 1 104 ? -10.438 -8.574 13.222 1.00 92.69 104 LEU A O 1
ATOM 795 N N . LYS A 1 105 ? -9.945 -6.455 13.779 1.00 86.75 105 LYS A N 1
ATOM 796 C CA . LYS A 1 105 ? -10.906 -6.356 14.887 1.00 86.75 105 LYS A CA 1
ATOM 797 C C . LYS A 1 105 ? -12.022 -5.386 14.522 1.00 86.75 105 LYS A C 1
ATOM 799 O O . LYS A 1 105 ? -11.752 -4.284 14.055 1.00 86.75 105 LYS A O 1
ATOM 804 N N . SER A 1 106 ? -13.268 -5.739 14.833 1.00 80.75 106 SER A N 1
ATOM 805 C CA . SER A 1 106 ? -14.469 -4.960 14.478 1.00 80.75 106 SER A CA 1
ATOM 806 C C . SER A 1 106 ? -14.457 -3.498 14.953 1.00 80.75 106 SER A C 1
ATOM 808 O O . SER A 1 106 ? -15.093 -2.643 14.338 1.00 80.75 106 SER A O 1
ATOM 810 N N . ASN A 1 107 ? -13.722 -3.196 16.029 1.00 83.69 107 ASN A N 1
ATOM 811 C CA . ASN A 1 107 ? -13.613 -1.844 16.590 1.00 83.69 107 ASN A CA 1
ATOM 812 C C . ASN A 1 107 ? -12.354 -1.079 16.147 1.00 83.69 107 ASN A C 1
ATOM 814 O O . ASN A 1 107 ? -12.269 0.115 16.416 1.00 83.69 107 ASN A O 1
ATOM 818 N N . ASN A 1 108 ? -11.433 -1.731 15.431 1.00 86.38 108 ASN A N 1
ATOM 819 C CA . ASN A 1 108 ? -10.173 -1.153 14.960 1.00 86.38 108 ASN A CA 1
ATOM 820 C C . ASN A 1 108 ? -10.083 -1.324 13.434 1.00 86.38 108 ASN A C 1
ATOM 822 O O . ASN A 1 108 ? -9.381 -2.221 12.959 1.00 86.38 108 ASN A O 1
ATOM 826 N N . PRO A 1 109 ? -10.834 -0.530 12.651 1.00 92.06 109 PRO A N 1
ATOM 827 C CA . PRO A 1 109 ? -10.787 -0.627 11.202 1.00 92.06 109 PRO A CA 1
ATOM 828 C C . PRO A 1 109 ? -9.402 -0.265 10.670 1.00 92.06 109 PRO A C 1
ATOM 830 O O . PRO A 1 109 ? -8.684 0.552 11.255 1.00 92.06 109 PRO A O 1
ATOM 833 N N . LEU A 1 110 ? -9.071 -0.876 9.537 1.00 94.75 110 LEU A N 1
ATOM 834 C CA . LEU A 1 110 ? -7.833 -0.671 8.807 1.00 94.75 110 LEU A CA 1
ATOM 835 C C . LEU A 1 110 ? -8.163 -0.182 7.394 1.00 94.75 110 LEU A C 1
ATOM 837 O O . LEU A 1 110 ? -8.881 -0.856 6.655 1.00 94.75 110 LEU A O 1
ATOM 841 N N . LEU A 1 111 ? -7.645 0.987 7.037 1.00 94.94 111 LEU A N 1
ATOM 842 C CA . LEU A 1 111 ? -7.639 1.533 5.684 1.00 94.94 111 LEU A CA 1
ATOM 843 C C . LEU A 1 111 ? -6.268 1.273 5.057 1.00 94.94 111 LEU A C 1
ATOM 845 O O . LEU A 1 111 ? -5.252 1.474 5.713 1.00 94.94 111 LEU A O 1
ATOM 849 N N . ILE A 1 112 ? -6.233 0.855 3.792 1.00 96.00 112 ILE A N 1
ATOM 850 C CA . ILE A 1 112 ? -4.983 0.645 3.052 1.00 96.00 112 ILE A CA 1
ATOM 851 C C . ILE A 1 112 ? -5.054 1.419 1.735 1.00 96.00 112 ILE A C 1
ATOM 853 O O . ILE A 1 112 ? -6.056 1.316 1.026 1.00 96.00 112 ILE A O 1
ATOM 857 N N . HIS A 1 113 ? -4.017 2.191 1.401 1.00 95.06 113 HIS A N 1
ATOM 858 C CA . HIS A 1 113 ? -3.929 2.922 0.129 1.00 95.06 113 HIS A CA 1
ATOM 859 C C . HIS A 1 113 ? -2.489 3.020 -0.399 1.00 95.06 113 HIS A C 1
ATOM 861 O O . HIS A 1 113 ? -1.525 2.781 0.322 1.00 95.06 113 HIS A O 1
ATOM 867 N N . GLY A 1 114 ? -2.358 3.368 -1.683 1.00 93.44 114 GLY A N 1
ATOM 868 C CA . GLY A 1 114 ? -1.073 3.559 -2.371 1.00 93.44 114 GLY A CA 1
ATOM 869 C C . GLY A 1 114 ? -0.607 5.013 -2.475 1.00 93.44 114 GLY A C 1
ATOM 870 O O . GLY A 1 114 ? 0.278 5.309 -3.267 1.00 93.44 114 GLY A O 1
ATOM 871 N N . GLY A 1 115 ? -1.253 5.934 -1.759 1.00 91.56 115 GLY A N 1
ATOM 872 C CA . GLY A 1 115 ? -0.986 7.372 -1.886 1.00 91.56 115 GLY A CA 1
ATOM 873 C C . GLY A 1 115 ? -1.315 7.927 -3.282 1.00 91.56 115 GLY A C 1
ATOM 874 O O . GLY A 1 115 ? -2.284 7.503 -3.919 1.00 91.56 115 GLY A O 1
ATOM 875 N N . ALA A 1 116 ? -0.532 8.907 -3.742 1.00 89.19 116 ALA A N 1
ATOM 876 C CA . ALA A 1 116 ? -0.710 9.552 -5.043 1.00 89.19 116 ALA A CA 1
ATOM 877 C C . ALA A 1 116 ? -0.148 8.693 -6.188 1.00 89.19 116 ALA A C 1
ATOM 879 O O . ALA A 1 116 ? 1.061 8.478 -6.286 1.00 89.19 116 ALA A O 1
ATOM 880 N N . LEU A 1 117 ? -1.021 8.235 -7.091 1.00 86.88 117 LEU A N 1
ATOM 881 C CA . LEU A 1 117 ? -0.634 7.354 -8.193 1.00 86.88 117 LEU A CA 1
ATOM 882 C C . LEU A 1 117 ? -0.311 8.157 -9.460 1.00 86.88 117 LEU A C 1
ATOM 884 O O . LEU A 1 117 ? -1.195 8.757 -10.067 1.00 86.88 117 LEU A O 1
ATOM 888 N N . SER A 1 118 ? 0.954 8.139 -9.884 1.00 87.00 118 SER A N 1
ATOM 889 C CA . SER A 1 118 ? 1.457 8.892 -11.049 1.00 87.00 118 SER A CA 1
ATOM 890 C C . SER A 1 118 ? 2.102 7.981 -12.104 1.00 87.00 118 SER A C 1
ATOM 892 O O . SER A 1 118 ? 3.214 8.209 -12.568 1.00 87.00 118 SER A O 1
ATOM 894 N N . GLY A 1 119 ? 1.387 6.918 -12.487 1.00 88.12 119 GLY A N 1
ATOM 895 C CA . GLY A 1 119 ? 1.841 5.926 -13.477 1.00 88.12 119 GLY A CA 1
ATOM 896 C C . GLY A 1 119 ? 2.332 4.605 -12.878 1.00 88.12 119 GLY A C 1
ATOM 897 O O . GLY A 1 119 ? 2.659 3.683 -13.620 1.00 88.12 119 GLY A O 1
ATOM 898 N N . CYS A 1 120 ? 2.340 4.493 -11.550 1.00 93.38 120 CYS A N 1
ATOM 899 C CA . CYS A 1 120 ? 2.479 3.237 -10.818 1.00 93.38 120 CYS A CA 1
ATOM 900 C C . CYS A 1 120 ? 1.204 2.371 -10.911 1.00 93.38 120 CYS A C 1
ATOM 902 O O . CYS A 1 120 ? 0.136 2.830 -11.320 1.00 93.38 120 CYS A O 1
ATOM 904 N N . THR A 1 121 ? 1.317 1.096 -10.537 1.00 94.94 121 THR A N 1
ATOM 905 C CA . THR A 1 121 ? 0.207 0.134 -10.468 1.00 94.94 121 THR A CA 1
ATOM 906 C C . THR A 1 121 ? 0.094 -0.411 -9.051 1.00 94.94 121 THR A C 1
ATOM 908 O O . THR A 1 121 ? 1.083 -0.864 -8.477 1.00 94.94 121 THR A O 1
ATOM 911 N N . ILE A 1 122 ? -1.119 -0.403 -8.500 1.00 95.75 122 ILE A N 1
ATOM 912 C CA . ILE A 1 122 ? -1.437 -1.044 -7.224 1.00 95.75 122 ILE A CA 1
ATOM 913 C C . ILE A 1 122 ? -2.414 -2.199 -7.447 1.00 95.75 122 ILE A C 1
ATOM 915 O O . ILE A 1 122 ? -3.363 -2.077 -8.220 1.00 95.75 122 ILE A O 1
ATOM 919 N N . ALA A 1 123 ? -2.179 -3.320 -6.773 1.00 96.06 123 ALA A N 1
ATOM 920 C CA . ALA A 1 123 ? -3.028 -4.500 -6.806 1.00 96.06 123 ALA A CA 1
ATOM 921 C C . ALA A 1 123 ? -3.379 -4.927 -5.379 1.00 96.06 123 ALA A C 1
ATOM 923 O O . ALA A 1 123 ? -2.496 -5.075 -4.535 1.00 96.06 123 ALA A O 1
ATOM 924 N N . PHE A 1 124 ? -4.667 -5.155 -5.130 1.00 96.62 124 PHE A N 1
ATOM 925 C CA . PHE A 1 124 ? -5.183 -5.708 -3.881 1.00 96.62 124 PHE A CA 1
ATOM 926 C C . PHE A 1 124 ? -5.815 -7.067 -4.162 1.00 96.62 124 PHE A C 1
ATOM 928 O O . PHE A 1 124 ? -6.567 -7.203 -5.126 1.00 96.62 124 PHE A O 1
ATOM 935 N N . ALA A 1 125 ? -5.533 -8.063 -3.326 1.00 96.31 125 ALA A N 1
ATOM 936 C CA . ALA A 1 125 ? -6.074 -9.407 -3.490 1.00 96.31 125 ALA A CA 1
ATOM 937 C C . ALA A 1 125 ? -6.359 -10.067 -2.139 1.00 96.31 125 ALA A C 1
ATOM 939 O O . ALA A 1 125 ? -5.749 -9.737 -1.122 1.00 96.31 125 ALA A O 1
ATOM 940 N N . ILE A 1 126 ? -7.277 -11.032 -2.140 1.00 95.94 126 ILE A N 1
ATOM 941 C CA . ILE A 1 126 ? -7.541 -11.911 -1.001 1.00 95.94 126 ILE A CA 1
ATOM 942 C C . ILE A 1 126 ? -7.436 -13.350 -1.491 1.00 95.94 126 ILE A C 1
ATOM 944 O O . ILE A 1 126 ? -8.026 -13.703 -2.511 1.00 95.94 126 ILE A O 1
ATOM 948 N N . LYS A 1 127 ? -6.690 -14.175 -0.758 1.00 93.69 127 LYS A N 1
ATOM 949 C CA . LYS A 1 127 ? -6.563 -15.610 -1.013 1.00 93.69 127 LYS A CA 1
ATOM 950 C C . LYS A 1 127 ? -6.254 -16.333 0.293 1.00 93.69 127 LYS A C 1
ATOM 952 O O . LYS A 1 127 ? -5.403 -15.863 1.043 1.00 93.69 127 LYS A O 1
ATOM 957 N N . ASP A 1 128 ? -6.925 -17.457 0.542 1.00 93.31 128 ASP A N 1
ATOM 958 C CA . ASP A 1 128 ? -6.694 -18.329 1.705 1.00 93.31 128 ASP A CA 1
ATOM 959 C C . ASP A 1 128 ? -6.642 -17.545 3.036 1.00 93.31 128 ASP A C 1
ATOM 961 O O . ASP A 1 128 ? -5.652 -17.586 3.768 1.00 93.31 128 ASP A O 1
ATOM 965 N N . ASP A 1 129 ? -7.679 -16.736 3.293 1.00 96.12 129 ASP A N 1
ATOM 966 C CA . ASP A 1 129 ? -7.817 -15.844 4.462 1.00 96.12 129 ASP A CA 1
ATOM 967 C C . ASP A 1 129 ? -6.682 -14.823 4.663 1.00 96.12 129 ASP A C 1
ATOM 969 O O . ASP A 1 129 ? -6.587 -14.159 5.699 1.00 96.12 129 ASP A O 1
ATOM 973 N N . CY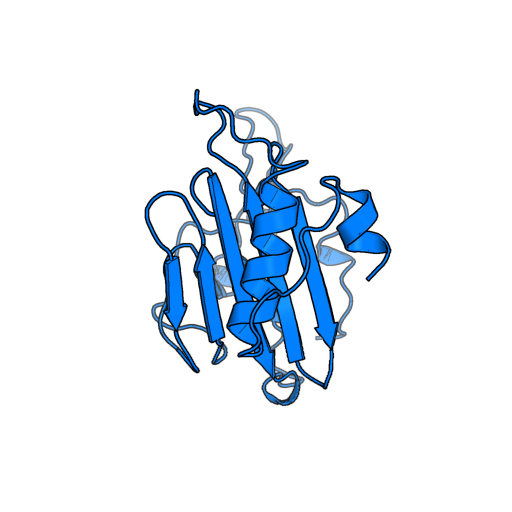S A 1 130 ? -5.837 -14.632 3.653 1.00 97.19 130 CYS A N 1
ATOM 974 C CA . CYS A 1 130 ? -4.794 -13.622 3.634 1.00 97.19 130 CYS A CA 1
ATOM 975 C C . CYS A 1 130 ? -5.176 -12.473 2.702 1.00 97.19 130 CYS A C 1
ATOM 977 O O . CYS A 1 130 ? -5.621 -12.684 1.573 1.00 97.19 130 CYS A O 1
ATOM 979 N N . PHE A 1 131 ? -4.949 -11.250 3.167 1.00 97.75 131 PHE A N 1
ATOM 980 C CA . PHE A 1 131 ? -4.970 -10.054 2.340 1.00 97.75 131 PHE A CA 1
ATOM 981 C C . PHE A 1 131 ? -3.580 -9.794 1.767 1.00 97.75 131 PHE A C 1
ATOM 983 O O . PHE A 1 131 ? -2.576 -9.999 2.453 1.00 97.75 131 PHE A O 1
ATOM 990 N N . TYR A 1 132 ? -3.542 -9.299 0.535 1.00 98.12 132 TYR A N 1
ATOM 991 C CA . TYR A 1 132 ? -2.342 -8.905 -0.183 1.00 98.12 132 TYR A CA 1
ATOM 992 C C . TYR A 1 132 ? -2.524 -7.504 -0.755 1.00 98.12 132 TYR A C 1
ATOM 994 O O . TYR A 1 132 ? -3.571 -7.191 -1.327 1.00 98.12 132 TYR A O 1
ATOM 1002 N N . ALA A 1 133 ? -1.478 -6.693 -0.664 1.00 98.06 133 ALA A N 1
ATOM 1003 C CA . ALA A 1 133 ? -1.372 -5.448 -1.407 1.00 98.06 133 ALA A CA 1
ATOM 1004 C C . ALA A 1 133 ? 0.013 -5.352 -2.032 1.00 98.06 133 ALA A C 1
ATOM 1006 O O . ALA A 1 133 ? 1.007 -5.610 -1.358 1.00 98.06 133 ALA A O 1
ATOM 1007 N N . PHE A 1 134 ? 0.069 -4.972 -3.302 1.00 98.06 134 PHE A N 1
ATOM 1008 C CA . PHE A 1 134 ? 1.300 -4.773 -4.053 1.00 98.06 134 PHE A CA 1
ATOM 1009 C C . PHE A 1 134 ? 1.255 -3.419 -4.728 1.00 98.06 134 PHE A C 1
ATOM 1011 O O . PHE A 1 134 ? 0.277 -3.119 -5.405 1.00 98.06 134 PHE A O 1
ATOM 1018 N N . HIS A 1 135 ? 2.315 -2.636 -4.605 1.00 97.56 135 HIS A N 1
ATOM 1019 C CA . HIS A 1 135 ? 2.455 -1.368 -5.297 1.00 97.56 135 HIS A CA 1
ATOM 1020 C C . HIS A 1 135 ? 3.762 -1.388 -6.092 1.00 97.56 135 HIS A C 1
ATOM 1022 O O . HIS A 1 135 ? 4.851 -1.466 -5.520 1.00 97.56 135 HIS A O 1
ATOM 1028 N N . CYS A 1 136 ? 3.660 -1.378 -7.422 1.00 96.19 136 CYS A N 1
ATOM 1029 C CA . CYS A 1 136 ? 4.807 -1.363 -8.318 1.00 96.19 136 CYS A CA 1
ATOM 1030 C C . CYS A 1 136 ? 4.885 -0.077 -9.135 1.00 96.19 136 CYS A C 1
ATOM 1032 O O . CYS A 1 136 ? 3.878 0.557 -9.447 1.00 96.19 136 CYS A O 1
ATOM 1034 N N . GLY A 1 137 ? 6.103 0.327 -9.474 1.00 94.12 137 GLY A N 1
ATOM 1035 C CA . GLY A 1 137 ? 6.332 1.562 -10.202 1.00 94.12 137 GLY A CA 1
ATOM 1036 C C . GLY A 1 137 ? 7.796 1.962 -10.240 1.00 94.12 137 GLY A C 1
ATOM 1037 O O . GLY A 1 137 ? 8.697 1.224 -9.840 1.00 94.12 137 GLY A O 1
ATOM 1038 N N . GLN A 1 138 ? 8.019 3.170 -10.737 1.00 91.06 138 GLN A N 1
ATOM 1039 C CA . GLN A 1 138 ? 9.309 3.838 -10.710 1.00 91.06 138 GLN A CA 1
ATOM 1040 C C . GLN A 1 138 ? 9.116 5.330 -10.462 1.00 91.06 138 GLN A C 1
ATOM 1042 O O . GLN A 1 138 ? 8.044 5.877 -10.710 1.00 91.06 138 GLN A O 1
ATOM 1047 N N . SER A 1 139 ? 10.173 6.003 -10.009 1.00 82.56 139 SER A N 1
ATOM 1048 C CA . SER A 1 139 ? 10.163 7.464 -9.910 1.00 82.56 139 SER A CA 1
ATOM 1049 C C . SER A 1 139 ? 10.004 8.103 -11.296 1.00 82.56 139 SER A C 1
ATOM 1051 O O . SER A 1 139 ? 10.649 7.671 -12.250 1.00 82.56 139 SER A O 1
ATOM 1053 N N . GLY A 1 140 ? 9.201 9.167 -11.402 1.00 70.06 140 GLY A N 1
ATOM 1054 C CA . GLY A 1 140 ? 8.908 9.839 -12.677 1.00 70.06 140 GLY A CA 1
ATOM 1055 C C . GLY A 1 140 ? 10.126 10.430 -13.403 1.00 70.06 140 GLY A C 1
ATOM 1056 O O . GLY A 1 140 ? 10.084 10.612 -14.614 1.00 70.06 140 GLY A O 1
ATOM 1057 N N . ASN A 1 141 ? 11.236 10.672 -12.698 1.00 71.00 141 ASN A N 1
ATOM 1058 C CA . ASN A 1 141 ? 12.487 11.164 -13.293 1.00 71.00 141 ASN A CA 1
ATOM 1059 C C . ASN A 1 141 ? 13.467 10.042 -13.674 1.00 71.00 141 ASN A C 1
ATOM 1061 O O . ASN A 1 141 ? 14.624 10.310 -14.016 1.00 71.00 141 ASN A O 1
ATOM 1065 N N . ASN A 1 142 ? 13.046 8.782 -13.571 1.00 70.19 142 ASN A N 1
ATOM 1066 C CA . ASN A 1 142 ? 13.916 7.654 -13.834 1.00 70.19 142 ASN A CA 1
ATOM 1067 C C . ASN A 1 142 ? 14.104 7.440 -15.350 1.00 70.19 142 ASN A C 1
ATOM 1069 O O . ASN A 1 142 ? 13.140 7.375 -16.105 1.00 70.19 142 ASN A O 1
ATOM 1073 N N . LYS A 1 143 ? 15.365 7.350 -15.794 1.00 71.75 143 LYS A N 1
ATOM 1074 C CA . LYS A 1 143 ? 15.756 7.146 -17.203 1.00 71.75 143 LYS A CA 1
ATOM 1075 C C . LYS A 1 143 ? 16.004 5.678 -17.566 1.00 71.75 143 LYS A C 1
ATOM 1077 O O . LYS A 1 143 ? 16.424 5.397 -18.687 1.00 71.75 143 LYS A O 1
ATOM 1082 N N . TYR A 1 144 ? 15.831 4.754 -16.622 1.00 72.12 144 TYR A N 1
ATOM 1083 C CA . TYR A 1 144 ? 15.974 3.327 -16.888 1.00 72.12 144 TYR A CA 1
ATOM 1084 C C . TYR A 1 144 ? 14.867 2.838 -17.834 1.00 72.12 144 TYR A C 1
ATOM 1086 O O . TYR A 1 144 ? 13.728 3.294 -17.768 1.00 72.12 144 TYR A O 1
ATOM 1094 N N . LEU A 1 145 ? 15.208 1.879 -18.702 1.00 83.00 145 LEU A N 1
ATOM 1095 C CA . LEU A 1 145 ? 14.265 1.164 -19.571 1.00 83.00 145 LEU A CA 1
ATOM 1096 C C . LEU A 1 145 ? 13.485 0.119 -18.755 1.00 83.00 145 LEU A C 1
ATOM 1098 O O . LEU A 1 145 ? 13.622 -1.082 -18.975 1.00 83.00 145 LEU A O 1
ATOM 1102 N N . TRP A 1 146 ? 12.736 0.584 -17.759 1.00 89.69 146 TRP A N 1
ATOM 1103 C CA . TRP A 1 146 ? 11.848 -0.222 -16.927 1.00 89.69 146 TRP A CA 1
ATOM 1104 C C . TRP A 1 146 ? 10.438 0.358 -17.039 1.00 89.69 146 TRP A C 1
ATOM 1106 O O . TRP A 1 146 ? 10.232 1.553 -16.823 1.00 89.69 146 TRP A O 1
ATOM 1116 N N . GLU A 1 147 ? 9.463 -0.466 -17.407 1.00 89.75 147 GLU A N 1
ATOM 1117 C CA . GLU A 1 147 ? 8.090 -0.046 -17.661 1.00 89.75 147 GLU A CA 1
ATOM 1118 C C . GLU A 1 147 ? 7.146 -0.677 -16.635 1.00 89.75 147 GLU A C 1
ATOM 1120 O O . GLU A 1 147 ? 7.099 -1.892 -16.441 1.00 89.75 147 GLU A O 1
ATOM 1125 N N . THR A 1 148 ? 6.318 0.151 -15.995 1.00 89.88 148 THR A N 1
ATOM 1126 C CA . THR A 1 148 ? 5.359 -0.341 -14.988 1.00 89.88 148 THR A CA 1
ATOM 1127 C C . THR A 1 148 ? 4.364 -1.338 -15.590 1.00 89.88 148 THR A C 1
ATOM 1129 O O . THR A 1 148 ? 4.009 -2.326 -14.955 1.00 89.88 148 THR A O 1
ATOM 1132 N N . SER A 1 149 ? 3.959 -1.126 -16.843 1.00 88.56 149 SER A N 1
ATOM 1133 C CA . SER A 1 149 ? 3.032 -1.994 -17.580 1.00 88.56 149 SER A CA 1
ATOM 1134 C C . SER A 1 149 ? 3.612 -3.362 -17.953 1.00 88.56 149 SER A C 1
ATOM 1136 O O . SER A 1 149 ? 2.846 -4.253 -18.332 1.00 88.56 149 SER A O 1
ATOM 1138 N N . ARG A 1 150 ? 4.939 -3.528 -17.878 1.00 89.06 150 ARG A N 1
ATOM 1139 C CA . ARG A 1 150 ? 5.650 -4.743 -18.275 1.00 89.06 150 ARG A CA 1
ATOM 1140 C C . ARG A 1 150 ? 6.437 -5.333 -17.114 1.00 89.06 150 ARG A C 1
ATOM 1142 O O . ARG A 1 150 ? 5.989 -6.305 -16.516 1.00 89.06 150 ARG A O 1
ATOM 1149 N N . GLU A 1 151 ? 7.576 -4.745 -16.770 1.00 92.00 151 GLU A N 1
ATOM 1150 C CA . GLU A 1 151 ? 8.413 -5.235 -15.678 1.00 92.00 151 GLU A CA 1
ATOM 1151 C C . GLU A 1 151 ? 7.704 -5.098 -14.327 1.00 92.00 151 GLU A C 1
ATOM 1153 O O . GLU A 1 151 ? 7.871 -5.949 -13.458 1.00 92.00 151 GLU A O 1
ATOM 1158 N N . GLY A 1 152 ? 6.854 -4.079 -14.159 1.00 91.62 152 GLY A N 1
ATOM 1159 C CA . GLY A 1 152 ? 6.035 -3.935 -12.953 1.00 91.62 152 GLY A CA 1
ATOM 1160 C C . GLY A 1 152 ? 5.069 -5.102 -12.731 1.00 91.62 152 GLY A C 1
ATOM 1161 O O . GLY A 1 152 ? 4.861 -5.511 -11.586 1.00 91.62 152 GLY A O 1
ATOM 1162 N N . VAL A 1 153 ? 4.526 -5.682 -13.805 1.00 90.38 153 VAL A N 1
ATOM 1163 C CA . VAL A 1 153 ? 3.667 -6.877 -13.744 1.00 90.38 153 VAL A CA 1
ATOM 1164 C C . VAL A 1 153 ? 4.469 -8.087 -13.268 1.00 90.38 153 VAL A C 1
ATOM 1166 O O . VAL A 1 153 ? 4.057 -8.769 -12.326 1.00 90.38 153 VAL A O 1
ATOM 1169 N N . ASP A 1 154 ? 5.641 -8.314 -13.863 1.00 91.31 154 ASP A N 1
ATOM 1170 C CA . ASP A 1 154 ? 6.528 -9.416 -13.480 1.00 91.31 154 ASP A CA 1
ATOM 1171 C C . ASP A 1 154 ? 6.980 -9.289 -12.019 1.00 91.31 154 ASP A C 1
ATOM 1173 O O . ASP A 1 154 ? 6.988 -10.275 -11.275 1.00 91.31 154 ASP A O 1
ATOM 1177 N N . SER A 1 155 ? 7.300 -8.070 -11.575 1.00 94.19 155 SER A N 1
ATOM 1178 C CA . SER A 1 155 ? 7.637 -7.779 -10.183 1.00 94.19 155 SER A CA 1
ATOM 1179 C C . SER A 1 155 ? 6.502 -8.173 -9.232 1.00 94.19 155 SER A C 1
ATOM 1181 O O . SER A 1 155 ? 6.771 -8.876 -8.260 1.00 94.19 155 SER A O 1
ATOM 1183 N N . ILE A 1 156 ? 5.241 -7.810 -9.514 1.00 95.56 156 ILE A N 1
ATOM 1184 C CA . ILE A 1 156 ? 4.083 -8.197 -8.677 1.00 95.56 156 ILE A CA 1
ATOM 1185 C C . ILE A 1 156 ? 3.951 -9.724 -8.581 1.00 95.56 156 ILE A C 1
ATOM 1187 O O . ILE A 1 156 ? 3.798 -10.264 -7.483 1.00 95.56 156 ILE A O 1
ATOM 1191 N N . ILE A 1 157 ? 4.051 -10.435 -9.706 1.00 93.12 157 ILE A N 1
ATOM 1192 C CA . ILE A 1 157 ? 3.943 -11.903 -9.740 1.00 93.12 157 ILE A CA 1
ATOM 1193 C C . ILE A 1 157 ? 5.057 -12.543 -8.905 1.00 93.12 157 ILE A C 1
ATOM 1195 O O . ILE A 1 157 ? 4.812 -13.441 -8.094 1.00 93.12 157 ILE A O 1
ATOM 1199 N N . ASN A 1 158 ? 6.290 -12.066 -9.068 1.00 93.81 158 ASN A N 1
ATOM 1200 C CA . ASN A 1 158 ? 7.435 -12.556 -8.309 1.00 93.81 158 ASN A CA 1
ATOM 1201 C C . ASN A 1 158 ? 7.298 -12.250 -6.812 1.00 93.81 158 ASN A C 1
ATOM 1203 O O . ASN A 1 158 ? 7.589 -13.117 -5.986 1.00 93.81 158 ASN A O 1
ATOM 1207 N N . ALA A 1 159 ? 6.798 -11.066 -6.454 1.00 96.19 159 ALA A N 1
ATOM 1208 C CA . ALA A 1 159 ? 6.525 -10.683 -5.074 1.00 96.19 159 ALA A CA 1
ATOM 1209 C C . ALA A 1 159 ? 5.472 -11.589 -4.431 1.00 96.19 159 ALA A C 1
ATOM 1211 O O . ALA A 1 159 ? 5.687 -12.077 -3.320 1.00 96.19 159 ALA A O 1
ATOM 1212 N N . HIS A 1 160 ? 4.382 -11.899 -5.140 1.00 95.56 160 HIS A N 1
ATOM 1213 C CA . HIS A 1 160 ? 3.386 -12.853 -4.659 1.00 95.56 160 HIS A CA 1
ATOM 1214 C C . HIS A 1 160 ? 4.008 -14.229 -4.394 1.00 95.56 160 HIS A C 1
ATOM 1216 O O . HIS A 1 160 ? 3.862 -14.762 -3.293 1.00 95.56 160 HIS A O 1
ATOM 1222 N N . HIS A 1 161 ? 4.764 -14.770 -5.356 1.00 93.31 161 HIS A N 1
ATOM 1223 C CA . HIS A 1 161 ? 5.440 -16.058 -5.203 1.00 93.31 161 HIS A CA 1
ATOM 1224 C C . HIS A 1 161 ? 6.392 -16.080 -3.999 1.00 93.31 161 HIS A C 1
ATOM 1226 O O . HIS A 1 161 ? 6.334 -17.023 -3.202 1.00 93.31 161 HIS A O 1
ATOM 1232 N N . LYS A 1 162 ? 7.194 -15.022 -3.803 1.00 94.94 162 LYS A N 1
ATOM 1233 C CA . LYS A 1 162 ? 8.062 -14.878 -2.624 1.00 94.94 162 LYS A CA 1
ATOM 1234 C C . LYS A 1 162 ? 7.263 -14.859 -1.324 1.00 94.94 162 LYS A C 1
ATOM 1236 O O . LYS A 1 162 ? 7.616 -15.579 -0.389 1.00 94.94 162 LYS A O 1
ATOM 1241 N N . LEU A 1 163 ? 6.160 -14.112 -1.263 1.00 94.75 163 LEU A N 1
ATOM 1242 C CA . LEU A 1 163 ? 5.299 -14.063 -0.077 1.00 94.75 163 LEU A CA 1
ATOM 1243 C C . LEU A 1 163 ? 4.661 -15.416 0.251 1.00 94.75 163 LEU A C 1
ATOM 1245 O O . LEU A 1 163 ? 4.485 -15.715 1.426 1.00 94.75 163 LEU A O 1
ATOM 1249 N N . ILE A 1 164 ? 4.364 -16.270 -0.726 1.00 93.00 164 ILE A N 1
ATOM 1250 C CA . ILE A 1 164 ? 3.815 -17.610 -0.447 1.00 93.00 164 ILE A CA 1
ATOM 1251 C C . ILE A 1 164 ? 4.885 -18.713 -0.370 1.00 93.00 164 ILE A C 1
ATOM 1253 O O . ILE A 1 164 ? 4.547 -19.875 -0.175 1.00 93.00 164 ILE A O 1
ATOM 1257 N N . GLY A 1 165 ? 6.173 -18.370 -0.506 1.00 86.94 165 GLY A N 1
ATOM 1258 C CA . GLY A 1 165 ? 7.279 -19.331 -0.421 1.00 86.94 165 GLY A CA 1
ATOM 1259 C C . GLY A 1 165 ? 7.385 -20.267 -1.629 1.00 86.94 165 GLY A C 1
ATOM 1260 O O . GLY A 1 165 ? 7.917 -21.368 -1.517 1.00 86.94 165 GLY A O 1
ATOM 1261 N N . THR A 1 166 ? 6.874 -19.846 -2.786 1.00 75.81 166 THR A N 1
ATOM 1262 C CA . THR A 1 166 ? 6.966 -20.600 -4.044 1.00 75.81 166 THR A CA 1
ATOM 1263 C C . THR A 1 166 ? 7.959 -19.932 -4.992 1.00 75.81 166 THR A C 1
ATOM 1265 O O . THR A 1 166 ? 8.181 -18.725 -4.931 1.00 75.81 166 THR A O 1
ATOM 1268 N N . HIS A 1 167 ? 8.573 -20.710 -5.882 1.00 59.78 167 HIS A N 1
ATOM 1269 C CA . HIS A 1 167 ? 9.400 -20.166 -6.959 1.00 59.78 167 HIS A CA 1
ATOM 1270 C C . HIS A 1 167 ? 8.561 -20.006 -8.229 1.00 59.78 167 HIS A C 1
ATOM 1272 O O . HIS A 1 167 ? 7.888 -20.953 -8.641 1.00 59.78 167 HIS A O 1
ATOM 1278 N N . SER A 1 168 ? 8.640 -18.834 -8.867 1.00 55.84 168 SER A N 1
ATOM 1279 C CA . SER A 1 168 ? 8.072 -18.612 -10.200 1.00 55.84 168 SER A CA 1
ATOM 1280 C C . SER A 1 168 ? 8.719 -19.582 -11.196 1.00 55.84 168 SER A C 1
ATOM 1282 O O . SER A 1 168 ? 9.932 -19.536 -11.401 1.00 55.84 168 SER A O 1
ATOM 1284 N N . LYS A 1 169 ? 7.936 -20.499 -11.779 1.00 47.81 169 LYS A N 1
ATOM 1285 C CA . LYS A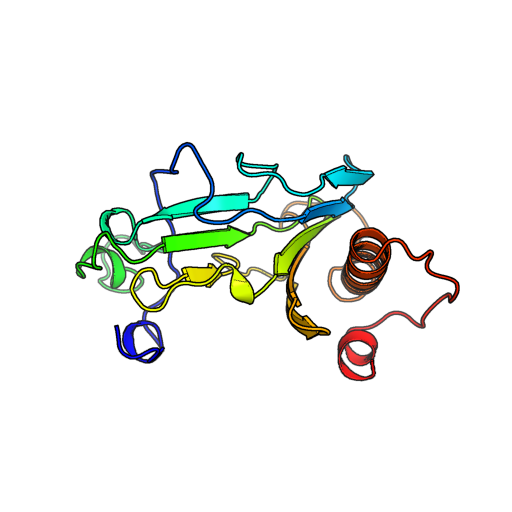 1 169 ? 8.424 -21.481 -12.770 1.00 47.81 169 LYS A CA 1
ATOM 1286 C C . LYS A 1 169 ? 8.139 -21.092 -14.221 1.00 47.81 169 LYS A C 1
ATOM 1288 O O . LYS A 1 169 ? 8.644 -21.753 -15.123 1.00 47.81 169 LYS A O 1
ATOM 1293 N N . GLU A 1 170 ? 7.370 -20.036 -14.472 1.00 52.62 170 GLU A N 1
ATOM 1294 C CA . GLU A 1 170 ? 6.927 -19.685 -15.822 1.00 52.62 170 GLU A CA 1
ATOM 1295 C C . GLU A 1 170 ? 7.412 -18.298 -16.237 1.00 52.62 170 GLU A C 1
ATOM 1297 O O . GLU A 1 170 ? 7.166 -17.307 -15.554 1.00 52.62 170 GLU A O 1
ATOM 1302 N N . LYS A 1 171 ? 8.058 -18.224 -17.408 1.00 50.84 171 LYS A N 1
ATOM 1303 C CA . LYS A 1 171 ? 8.194 -16.966 -18.146 1.00 50.84 171 LYS A CA 1
ATOM 1304 C C . LYS A 1 171 ? 6.812 -16.595 -18.670 1.00 50.84 171 LYS A C 1
ATOM 1306 O O . LYS A 1 171 ? 6.363 -17.151 -19.673 1.00 50.84 171 LYS A O 1
ATOM 1311 N N . VAL A 1 172 ? 6.126 -15.708 -17.964 1.00 57.91 172 VAL A N 1
ATOM 1312 C CA . VAL A 1 172 ? 4.811 -15.232 -18.384 1.00 57.91 172 VAL A CA 1
ATOM 1313 C C . VAL A 1 172 ? 4.992 -14.196 -19.496 1.00 57.91 172 VAL A C 1
ATOM 1315 O O . VAL A 1 172 ? 5.996 -13.487 -19.539 1.00 57.91 172 VAL A O 1
ATOM 1318 N N . LYS A 1 173 ? 4.067 -14.153 -20.462 1.00 57.97 173 LYS A N 1
ATOM 1319 C CA . LYS A 1 173 ? 4.102 -13.109 -21.492 1.00 57.97 173 LYS A CA 1
ATOM 1320 C C . LYS A 1 173 ? 3.881 -11.754 -20.812 1.00 57.97 173 LYS A C 1
ATOM 1322 O O . LYS A 1 173 ? 2.909 -11.639 -20.087 1.00 57.97 173 LYS A O 1
ATOM 1327 N N . PRO A 1 174 ? 4.717 -10.741 -21.041 1.00 58.25 174 PRO A N 1
ATOM 1328 C CA . PRO A 1 174 ? 4.569 -9.452 -20.377 1.00 58.25 174 PRO A CA 1
ATOM 1329 C C . PRO A 1 174 ? 3.232 -8.763 -20.690 1.00 58.25 174 PRO A C 1
ATOM 1331 O O . PRO A 1 174 ? 2.787 -8.778 -21.839 1.00 58.25 174 PRO A O 1
ATOM 1334 N N . GLY A 1 175 ? 2.639 -8.099 -19.692 1.00 60.00 175 GLY A N 1
ATOM 1335 C CA . GLY A 1 175 ? 1.511 -7.180 -19.880 1.00 60.00 175 GLY A CA 1
ATOM 1336 C C . GLY A 1 175 ? 0.460 -7.228 -18.770 1.00 60.00 175 GLY A C 1
ATOM 1337 O O . GLY A 1 175 ? 0.243 -8.259 -18.141 1.00 60.00 175 GLY A O 1
ATOM 1338 N N . LEU A 1 176 ? -0.245 -6.111 -18.563 1.00 66.06 176 LEU A N 1
ATOM 1339 C CA . LEU A 1 176 ? -1.260 -5.954 -17.505 1.00 66.06 176 LEU A CA 1
ATOM 1340 C C . LEU A 1 176 ? -2.368 -7.013 -17.537 1.00 66.06 176 LEU A C 1
ATOM 1342 O O . LEU A 1 176 ? -2.889 -7.383 -16.491 1.00 66.06 176 LEU A O 1
ATOM 1346 N N . GLN A 1 177 ? -2.707 -7.524 -18.721 1.00 64.81 177 GLN A N 1
ATOM 1347 C CA . GLN A 1 177 ? -3.735 -8.551 -18.887 1.00 64.81 177 GLN A CA 1
ATOM 1348 C C . GLN A 1 177 ? -3.425 -9.828 -18.085 1.00 64.81 177 GLN A C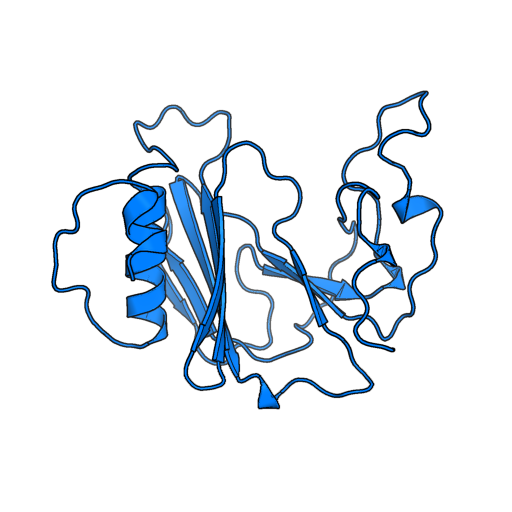 1
ATOM 1350 O O . GLN A 1 177 ? -4.332 -10.474 -17.569 1.00 64.81 177 GLN A O 1
ATOM 1355 N N . VAL A 1 178 ? -2.145 -10.131 -17.870 1.00 67.62 178 VAL A N 1
ATOM 1356 C CA . VAL A 1 178 ? -1.705 -11.268 -17.053 1.00 67.62 178 VAL A CA 1
ATOM 1357 C C . VAL A 1 178 ? -2.113 -11.145 -15.590 1.00 67.62 178 VAL A C 1
ATOM 1359 O O . VAL A 1 178 ? -2.391 -12.164 -14.963 1.00 67.62 178 VAL A O 1
ATOM 1362 N N . LEU A 1 179 ? -2.157 -9.926 -15.040 1.00 59.31 179 LEU A N 1
ATOM 1363 C CA . LEU A 1 179 ? -2.598 -9.709 -13.658 1.00 59.31 179 LEU A CA 1
ATOM 1364 C C . LEU A 1 179 ? -4.093 -9.996 -13.474 1.00 59.31 179 LEU A C 1
ATOM 1366 O O . LEU A 1 179 ? -4.532 -10.163 -12.345 1.00 59.31 179 LEU A O 1
ATOM 1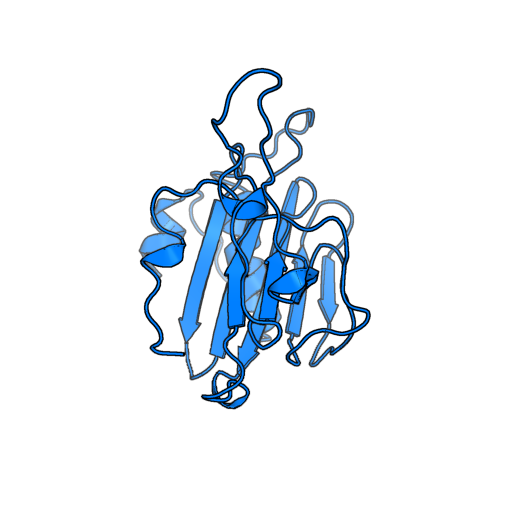370 N N . VAL A 1 180 ? -4.867 -10.017 -14.563 1.00 66.75 180 VAL A N 1
ATOM 1371 C CA . VAL A 1 180 ? -6.323 -10.224 -14.544 1.00 66.75 180 VAL A CA 1
ATOM 1372 C C . VAL A 1 180 ? -6.692 -11.683 -14.825 1.00 66.75 180 VAL A C 1
ATOM 1374 O O . VAL A 1 180 ? -7.726 -12.157 -14.367 1.00 66.75 180 VAL A O 1
ATOM 1377 N N . GLU A 1 181 ? -5.864 -12.405 -15.580 1.00 61.91 181 GLU A N 1
ATOM 1378 C CA . GLU A 1 181 ? -6.130 -13.788 -16.006 1.00 61.91 181 GLU A CA 1
ATOM 1379 C C . GLU A 1 181 ? -5.740 -14.861 -14.967 1.00 61.91 181 GLU A C 1
ATOM 1381 O O . GLU A 1 181 ? -5.950 -16.049 -15.219 1.00 61.91 181 GLU A O 1
ATOM 1386 N N . ARG A 1 182 ? -5.168 -14.473 -13.820 1.00 53.69 182 ARG A N 1
ATOM 1387 C CA . ARG A 1 182 ? -4.667 -15.376 -12.767 1.00 53.69 182 ARG A CA 1
ATOM 1388 C C . ARG A 1 182 ? -5.322 -15.107 -11.420 1.00 53.69 182 ARG A C 1
ATOM 1390 O O . ARG A 1 182 ? -5.460 -16.093 -10.662 1.00 53.69 182 ARG A O 1
#

pLDDT: mean 87.36, std 11.71, range [47.81, 98.12]

Sequence (182 aa):
MSGIVTPFIGKGIISSACTNKESPIKYDHVIIDKEHDSVSRETSVHEHGVYSYNGLSIESAEIIPGTPMGNYHNKQMYPEGLNVIEIANGNCGVIGIRFHLGQLKSNNPLLIHGGALSGCTIAFAIKDDCFYAFHCGQSGNNKYLWETSREGVDSIINAHHKLIGTHSKEKVKPGLQVLVER

Foldseek 3Di:
DPPDPVVPPPQAFKDFPDFDQWAPAFKWKAWDAPVDGDIDHRDGGDDPQKTKAFQQRIFFPDDDPPDCPSGRSVVDGDDRLEMEIEGEAHALAKMKIKDAQVSDDPSRHYHYYHTDDDQWDWDWDDDPRMTMIMIHDHDPPDPDPRHCQFSVVVRVVCRVCVRVVHHDPDPDDTGPVVVVVD